Protein AF-A0A544TR48-F1 (afdb_monomer_lite)

Secondary structure (DSSP, 8-state):
-----GGGTT--HHHHHH-B-TTS-B-STTS--GGGTTTTT-S---HHHHHHHHHHHHHHHHHHHHHHHHTT-

Structure (mmCIF, N/CA/C/O backbone):
data_AF-A0A544TR48-F1
#
_entry.id   AF-A0A544TR48-F1
#
loop_
_atom_site.group_PDB
_atom_site.id
_atom_site.type_symbol
_atom_site.label_atom_id
_atom_site.label_alt_id
_atom_site.label_comp_id
_atom_site.label_asym_id
_atom_site.label_entity_id
_atom_site.label_seq_id
_atom_site.pdbx_PDB_ins_code
_atom_site.Cartn_x
_atom_site.Cartn_y
_atom_site.Cartn_z
_atom_site.occupancy
_atom_site.B_iso_or_equiv
_atom_site.auth_seq_id
_atom_site.auth_comp_id
_atom_site.auth_asym_id
_atom_site.auth_atom_id
_atom_site.pdbx_PDB_model_num
ATOM 1 N N . MET A 1 1 ? -0.233 11.404 -7.780 1.00 39.88 1 MET A N 1
ATOM 2 C CA . MET A 1 1 ? -0.911 11.434 -6.463 1.00 39.88 1 MET A CA 1
ATOM 3 C C . MET A 1 1 ? -0.030 10.707 -5.467 1.00 39.88 1 MET A C 1
ATOM 5 O O . MET A 1 1 ? 0.285 9.550 -5.712 1.00 39.88 1 MET A O 1
ATOM 9 N N . THR A 1 2 ? 0.410 11.357 -4.392 1.00 43.47 2 THR A N 1
ATOM 10 C CA . THR A 1 2 ? 1.068 10.646 -3.290 1.00 43.47 2 THR A CA 1
ATOM 11 C C . THR A 1 2 ? -0.018 10.177 -2.324 1.00 43.47 2 THR A C 1
ATOM 13 O O . THR A 1 2 ? -0.804 10.972 -1.823 1.00 43.47 2 THR A O 1
ATOM 16 N N . ALA A 1 3 ? -0.101 8.869 -2.078 1.00 57.03 3 ALA A N 1
ATOM 17 C CA . ALA A 1 3 ? -1.032 8.284 -1.106 1.00 57.03 3 ALA A CA 1
ATOM 18 C C . ALA A 1 3 ? -0.516 8.407 0.346 1.00 57.03 3 ALA A C 1
ATOM 20 O O . ALA A 1 3 ? -0.900 7.629 1.219 1.00 57.03 3 ALA A O 1
ATOM 21 N N . TYR A 1 4 ? 0.403 9.345 0.607 1.00 61.72 4 TYR A N 1
ATOM 22 C CA . TYR A 1 4 ? 0.987 9.533 1.929 1.00 61.72 4 TYR A CA 1
ATOM 23 C C . TYR A 1 4 ? -0.035 10.194 2.855 1.00 61.72 4 TYR A C 1
ATOM 25 O O . TYR A 1 4 ? -0.428 11.340 2.651 1.00 61.72 4 TYR A O 1
ATOM 33 N N . ASN A 1 5 ? -0.456 9.463 3.886 1.00 69.94 5 ASN A N 1
ATOM 34 C CA . ASN A 1 5 ? -1.380 9.945 4.902 1.00 69.94 5 ASN A CA 1
ATOM 35 C C . ASN A 1 5 ? -0.679 9.941 6.265 1.00 69.94 5 ASN A C 1
ATOM 37 O O . ASN A 1 5 ? -0.523 8.893 6.894 1.00 69.94 5 ASN A O 1
ATOM 41 N N . ALA A 1 6 ? -0.283 11.126 6.734 1.00 72.31 6 ALA A N 1
ATOM 42 C CA . ALA A 1 6 ? 0.418 11.295 8.007 1.00 72.31 6 ALA A CA 1
ATOM 43 C C . ALA A 1 6 ? -0.383 10.754 9.209 1.00 72.31 6 ALA A C 1
ATOM 45 O O . ALA A 1 6 ? 0.208 10.283 10.180 1.00 72.31 6 ALA A O 1
ATOM 46 N N . SER A 1 7 ? -1.721 10.725 9.127 1.00 72.25 7 SER A N 1
ATOM 47 C CA . SER A 1 7 ? -2.575 10.166 10.187 1.00 72.25 7 SER A CA 1
ATOM 48 C C . SER A 1 7 ? -2.458 8.643 10.349 1.00 72.25 7 SER A C 1
ATOM 50 O O . SER A 1 7 ? -2.986 8.090 11.315 1.00 72.25 7 SER A O 1
ATOM 52 N N . LEU A 1 8 ? -1.765 7.961 9.427 1.00 73.88 8 LEU A N 1
ATOM 53 C CA . LEU A 1 8 ? -1.543 6.513 9.445 1.00 73.88 8 LEU A CA 1
ATOM 54 C C . LEU A 1 8 ? -0.176 6.096 10.014 1.00 73.88 8 LEU A C 1
ATOM 56 O O . LEU A 1 8 ? 0.070 4.897 10.033 1.00 73.88 8 LEU A O 1
ATOM 60 N N . SER A 1 9 ? 0.681 7.039 10.438 1.00 77.56 9 SER A N 1
ATOM 61 C CA . SER A 1 9 ? 2.055 6.921 11.000 1.00 77.56 9 SER A CA 1
ATOM 62 C C . SER A 1 9 ? 2.580 5.506 11.372 1.00 77.56 9 SER A C 1
ATOM 64 O O . SER A 1 9 ? 2.685 4.649 10.503 1.00 77.56 9 SER A O 1
ATOM 66 N N . ASN A 1 10 ? 2.958 5.218 12.623 1.00 80.62 10 ASN A N 1
ATOM 67 C CA . ASN A 1 10 ? 3.475 3.906 13.063 1.00 80.62 10 ASN A CA 1
ATOM 68 C C . ASN A 1 10 ? 2.365 2.961 13.560 1.00 80.62 10 ASN A C 1
ATOM 70 O O . ASN A 1 10 ? 2.605 2.058 14.359 1.00 80.62 10 ASN A O 1
ATOM 74 N N . SER A 1 11 ? 1.122 3.179 13.125 1.00 85.31 11 SER A N 1
ATOM 75 C CA . SER A 1 11 ? -0.007 2.338 13.522 1.00 85.31 11 SER A CA 1
ATOM 76 C C . SER A 1 11 ? 0.143 0.908 13.001 1.00 85.31 11 SER A C 1
ATOM 78 O O . SER A 1 11 ? 0.715 0.675 11.934 1.00 85.31 11 SER A O 1
ATOM 80 N N . SER A 1 12 ? -0.422 -0.054 13.733 1.00 88.12 12 SER A N 1
ATOM 81 C CA . SER A 1 12 ? -0.426 -1.453 13.309 1.00 88.12 12 SER A CA 1
ATOM 82 C C . SER A 1 12 ? -1.145 -1.633 11.969 1.00 88.12 12 SER A C 1
ATOM 84 O O . SER A 1 12 ? -2.016 -0.844 11.591 1.00 88.12 12 SER A O 1
ATOM 86 N N . PHE A 1 13 ? -0.809 -2.711 11.259 1.00 89.31 13 PHE A N 1
ATOM 87 C CA . PHE A 1 13 ? -1.406 -3.029 9.964 1.00 89.31 13 PHE A CA 1
ATOM 88 C C . PHE A 1 13 ? -2.943 -3.030 9.993 1.00 89.31 13 PHE A C 1
ATOM 90 O O . PHE A 1 13 ? -3.578 -2.446 9.119 1.00 89.31 13 PHE A O 1
ATOM 97 N N . ASN A 1 14 ? -3.548 -3.627 11.024 1.00 88.75 14 ASN A N 1
ATOM 98 C CA . ASN A 1 14 ? -5.003 -3.694 11.152 1.00 88.75 14 ASN A CA 1
ATOM 99 C C . ASN A 1 14 ? -5.627 -2.292 11.288 1.00 88.75 14 ASN A C 1
ATOM 101 O O . ASN A 1 14 ? -6.577 -1.970 10.571 1.00 88.75 14 ASN A O 1
ATOM 105 N N . ILE A 1 15 ? -5.039 -1.436 12.134 1.00 89.25 15 ILE A N 1
ATOM 106 C CA . ILE A 1 15 ? -5.490 -0.048 12.304 1.00 89.25 15 ILE A CA 1
ATOM 107 C C . ILE A 1 15 ? -5.363 0.709 10.982 1.00 89.25 15 ILE A C 1
ATOM 109 O O . ILE A 1 15 ? -6.310 1.370 10.562 1.00 89.25 15 ILE A O 1
ATOM 113 N N . LYS A 1 16 ? -4.223 0.583 10.292 1.00 89.00 16 LYS A N 1
ATOM 114 C CA . LYS A 1 16 ? -4.012 1.230 8.991 1.00 89.00 16 LYS A CA 1
ATOM 115 C C . LYS A 1 16 ? -4.971 0.726 7.923 1.00 89.00 16 LYS A C 1
ATOM 117 O O . LYS A 1 16 ? -5.391 1.515 7.091 1.00 89.00 16 LYS A O 1
ATOM 122 N N . SER A 1 17 ? -5.319 -0.557 7.924 1.00 89.25 17 SER A N 1
ATOM 123 C CA . SER A 1 17 ? -6.237 -1.133 6.938 1.00 89.25 17 SER A CA 1
ATOM 124 C C . SER A 1 17 ? -7.654 -0.582 7.102 1.00 89.25 17 SER A C 1
ATOM 126 O O . SER A 1 17 ? -8.264 -0.136 6.130 1.00 89.25 17 SER A O 1
ATOM 128 N N . ASN A 1 18 ? -8.144 -0.542 8.344 1.00 91.31 18 ASN A N 1
ATOM 129 C CA . ASN A 1 18 ? -9.526 -0.184 8.666 1.00 91.31 18 ASN A CA 1
ATOM 130 C C . ASN A 1 18 ? -9.740 1.298 9.004 1.00 91.31 18 ASN A C 1
ATOM 132 O O . ASN A 1 18 ? -10.863 1.674 9.328 1.00 91.31 18 ASN A O 1
ATOM 136 N N . LYS A 1 19 ? -8.701 2.143 8.956 1.00 90.94 19 LYS A N 1
ATOM 137 C CA . LYS A 1 19 ? -8.825 3.559 9.320 1.00 90.94 19 LYS A CA 1
ATOM 138 C C . LYS A 1 19 ? -9.897 4.243 8.470 1.00 90.94 19 LYS A C 1
ATOM 140 O O . LYS A 1 19 ? -9.811 4.250 7.240 1.00 90.94 19 LYS A O 1
ATOM 145 N N . GLN A 1 20 ? -10.847 4.870 9.153 1.00 92.75 20 GLN A N 1
ATOM 146 C CA . GLN A 1 20 ? -11.857 5.743 8.571 1.00 92.75 20 GLN A CA 1
ATOM 147 C C . GLN A 1 20 ? -11.645 7.193 9.017 1.00 92.75 20 GLN A C 1
ATOM 149 O O . GLN A 1 20 ? -11.022 7.453 10.055 1.00 92.75 20 GLN A O 1
ATOM 154 N N . ASP A 1 21 ? -12.127 8.131 8.208 1.00 89.81 21 ASP A N 1
ATOM 155 C CA . ASP A 1 21 ? -12.260 9.533 8.592 1.00 89.81 21 ASP A CA 1
ATOM 156 C C . ASP A 1 21 ? -13.530 9.775 9.434 1.00 89.81 21 ASP A C 1
ATOM 158 O O . ASP A 1 21 ? -14.269 8.852 9.780 1.00 89.81 21 ASP A O 1
ATOM 162 N N . LYS A 1 22 ? -13.796 11.045 9.760 1.00 91.75 22 LYS A N 1
ATOM 163 C CA . LYS A 1 22 ? -14.983 11.465 10.525 1.00 91.75 22 LYS A CA 1
ATOM 164 C C . LYS A 1 22 ? -16.321 11.180 9.826 1.00 91.75 22 LYS A C 1
ATOM 166 O O . LYS A 1 22 ? -17.352 11.211 10.485 1.00 91.75 22 LYS A O 1
ATOM 171 N N . ASN A 1 23 ? -16.304 10.931 8.519 1.00 92.94 23 ASN A N 1
ATO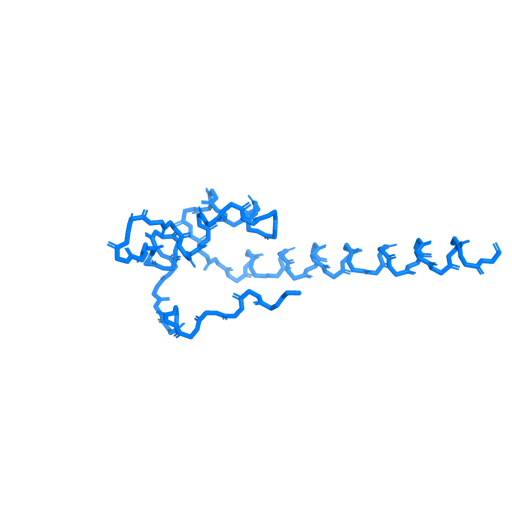M 172 C CA . ASN A 1 23 ? -17.485 10.651 7.708 1.00 92.94 23 ASN A CA 1
ATOM 173 C C . ASN A 1 23 ? -17.669 9.139 7.474 1.00 92.94 23 ASN A C 1
ATOM 175 O O . ASN A 1 23 ? -18.554 8.743 6.719 1.00 92.94 23 ASN A O 1
ATOM 179 N N . GLY A 1 24 ? -16.831 8.288 8.082 1.00 92.19 24 GLY A N 1
ATOM 180 C CA . GLY A 1 24 ? -16.860 6.836 7.885 1.00 92.19 24 GLY A CA 1
ATOM 181 C C . GLY A 1 24 ? -16.197 6.368 6.584 1.00 92.19 24 GLY A C 1
ATOM 182 O O . GLY A 1 24 ? -16.284 5.189 6.242 1.00 92.19 24 GLY A O 1
ATOM 183 N N . ILE A 1 25 ? -15.511 7.253 5.856 1.00 90.75 25 ILE A N 1
ATOM 184 C CA . ILE A 1 25 ? -14.831 6.908 4.604 1.00 90.75 25 ILE A CA 1
ATOM 185 C C . ILE A 1 25 ? -13.493 6.254 4.932 1.00 90.75 25 ILE A C 1
ATOM 187 O O . ILE A 1 25 ? -12.706 6.793 5.711 1.00 90.75 25 ILE A O 1
ATOM 191 N N . TYR A 1 26 ? -13.202 5.102 4.323 1.00 91.56 26 TYR A N 1
ATOM 192 C CA . TYR A 1 26 ? -11.906 4.445 4.485 1.00 91.56 26 TYR A CA 1
ATOM 193 C C . TYR A 1 26 ? -10.782 5.303 3.897 1.00 91.56 26 TYR A C 1
ATOM 195 O O . TYR A 1 26 ? -10.738 5.563 2.699 1.00 91.56 26 TYR A O 1
ATOM 203 N N . ILE A 1 27 ? -9.833 5.689 4.748 1.00 89.94 27 ILE A N 1
ATOM 204 C CA . ILE A 1 27 ? -8.632 6.461 4.383 1.00 89.94 27 ILE A CA 1
ATOM 205 C C . ILE A 1 27 ? -7.343 5.635 4.496 1.00 89.94 27 ILE A C 1
ATOM 207 O O . ILE A 1 27 ? -6.249 6.150 4.265 1.00 89.94 27 ILE A O 1
ATOM 211 N N . GLY A 1 28 ? -7.489 4.367 4.881 1.00 89.56 28 GLY A N 1
ATOM 212 C CA . GLY A 1 28 ? -6.455 3.346 5.000 1.00 89.56 28 GLY A CA 1
ATOM 213 C C . GLY A 1 28 ? -6.258 2.494 3.742 1.00 89.56 28 GLY A C 1
ATOM 214 O O . GLY A 1 28 ? -6.547 2.930 2.633 1.00 89.56 28 GLY A O 1
ATOM 215 N N . PHE A 1 29 ? -5.826 1.237 3.898 1.00 90.38 29 PHE A N 1
ATOM 216 C CA . PHE A 1 29 ? -5.687 0.317 2.751 1.00 90.38 29 PHE A CA 1
ATOM 217 C C . PHE A 1 29 ? -7.022 -0.040 2.083 1.00 90.38 29 PHE A C 1
ATOM 219 O O . PHE A 1 29 ? -7.046 -0.365 0.901 1.00 90.38 29 PHE A O 1
ATOM 226 N N . LYS A 1 30 ? -8.143 0.083 2.801 1.00 91.69 30 LYS A N 1
ATOM 227 C CA . LYS A 1 30 ? -9.501 -0.115 2.265 1.00 91.69 30 LYS A CA 1
ATOM 228 C C . LYS A 1 30 ? -10.065 1.086 1.494 1.00 91.69 30 LYS A C 1
ATOM 230 O O . LYS A 1 30 ? -11.254 1.119 1.208 1.00 91.69 30 LYS A O 1
ATOM 235 N N . ASN A 1 31 ? -9.239 2.071 1.149 1.00 90.31 31 ASN A N 1
ATOM 236 C CA . ASN A 1 31 ? -9.673 3.309 0.491 1.00 90.31 31 ASN A CA 1
ATOM 237 C C . ASN A 1 31 ? -10.035 3.181 -1.004 1.00 90.31 31 ASN A C 1
ATOM 239 O O . ASN A 1 31 ? -10.317 4.190 -1.642 1.00 90.31 31 ASN A O 1
ATOM 243 N N . GLY A 1 32 ? -9.990 1.978 -1.584 1.00 88.94 32 GLY A N 1
ATOM 244 C CA . GLY A 1 32 ? -10.368 1.740 -2.982 1.00 88.94 32 GLY A CA 1
ATOM 245 C C . GLY A 1 32 ? -9.325 2.155 -4.027 1.00 88.94 32 GLY A C 1
ATOM 246 O O . GLY A 1 32 ? -9.597 2.056 -5.221 1.00 88.94 32 GLY A O 1
ATOM 247 N N . LEU A 1 33 ? -8.126 2.590 -3.620 1.00 89.38 33 LEU A N 1
ATOM 248 C CA . LEU A 1 33 ? -7.031 2.804 -4.566 1.00 89.38 33 LEU A CA 1
ATOM 249 C C . LEU A 1 33 ? -6.564 1.461 -5.131 1.00 89.38 33 LEU A C 1
ATOM 251 O O . LEU A 1 33 ? -6.240 0.554 -4.366 1.00 89.38 33 LEU A O 1
ATOM 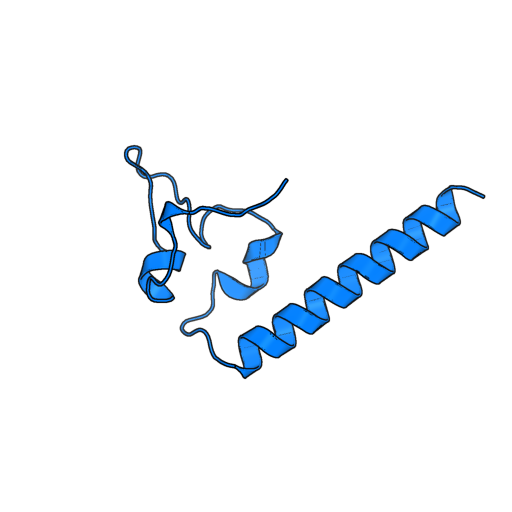255 N N . SER A 1 34 ? -6.417 1.374 -6.456 1.00 86.88 34 SER A N 1
ATOM 256 C CA . SER A 1 34 ? -5.886 0.180 -7.135 1.00 86.88 34 SER A CA 1
ATOM 257 C C . SER A 1 34 ? -4.510 -0.231 -6.611 1.00 86.88 34 SER A C 1
ATOM 259 O O . SER A 1 34 ? -4.206 -1.417 -6.526 1.00 86.88 34 SER A O 1
ATOM 261 N N . LEU A 1 35 ? -3.716 0.753 -6.174 1.00 86.88 35 LEU A N 1
ATOM 262 C CA . LEU A 1 35 ? -2.433 0.547 -5.511 1.00 86.88 35 LEU A CA 1
ATOM 263 C C . LEU A 1 35 ? -2.554 -0.371 -4.284 1.00 86.88 35 LEU A C 1
ATOM 265 O O . LEU A 1 35 ? -1.607 -1.074 -3.965 1.00 86.88 35 LEU A O 1
ATOM 269 N N . ASN A 1 36 ? -3.687 -0.379 -3.583 1.00 89.75 36 ASN A N 1
ATOM 270 C CA . ASN A 1 36 ? -3.888 -1.168 -2.368 1.00 89.75 36 ASN A CA 1
ATOM 271 C C . ASN A 1 36 ? -4.530 -2.544 -2.623 1.00 89.75 36 ASN A C 1
ATOM 273 O O . ASN A 1 36 ? -4.752 -3.289 -1.668 1.00 89.75 36 ASN A O 1
ATOM 277 N N . ASN A 1 37 ? -4.816 -2.914 -3.875 1.00 88.88 37 ASN A N 1
ATOM 278 C CA . ASN A 1 37 ? -5.574 -4.129 -4.187 1.00 88.88 37 ASN A CA 1
ATOM 279 C C . ASN A 1 37 ? -4.924 -5.419 -3.666 1.00 88.88 37 ASN A C 1
ATOM 281 O O . ASN A 1 37 ? -5.647 -6.311 -3.222 1.00 88.88 37 ASN A O 1
ATOM 285 N N . GLU A 1 38 ? -3.591 -5.544 -3.672 1.00 88.62 38 GLU A N 1
ATOM 286 C CA . GLU A 1 38 ? -2.966 -6.785 -3.195 1.00 88.62 38 GLU A CA 1
ATOM 287 C C . GLU A 1 38 ? -2.769 -6.833 -1.670 1.00 88.62 38 GLU A C 1
ATOM 289 O O . GLU A 1 38 ? -2.641 -7.920 -1.102 1.00 88.62 38 GLU A O 1
ATOM 294 N N . ILE A 1 39 ? -2.814 -5.680 -0.993 1.00 90.62 39 ILE A N 1
ATOM 295 C CA . ILE A 1 39 ? -2.656 -5.568 0.465 1.00 90.62 39 ILE A CA 1
ATOM 296 C C . ILE A 1 39 ? -3.997 -5.529 1.215 1.00 90.62 39 ILE A C 1
ATOM 298 O O . ILE A 1 39 ? -4.076 -5.998 2.350 1.00 90.62 39 I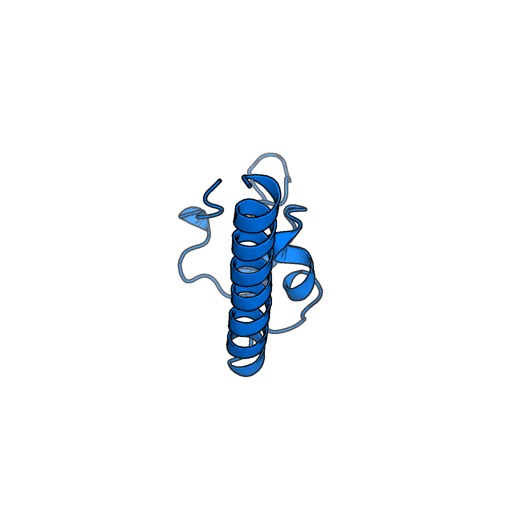LE A O 1
ATOM 302 N N . VAL A 1 40 ? -5.074 -5.031 0.594 1.00 89.69 40 VAL A N 1
ATOM 303 C CA . VAL A 1 40 ? -6.376 -4.801 1.254 1.00 89.69 40 VAL A CA 1
ATOM 304 C C . VAL A 1 40 ? -7.006 -6.075 1.833 1.00 89.69 40 VAL A C 1
ATOM 306 O O . VAL A 1 40 ? -7.674 -6.018 2.865 1.00 89.69 40 VAL A O 1
ATOM 309 N N . ASN A 1 41 ? -6.740 -7.229 1.211 1.00 85.88 41 ASN A N 1
ATOM 310 C CA . ASN A 1 41 ? -7.282 -8.534 1.605 1.00 85.88 41 ASN A CA 1
ATOM 311 C C . ASN A 1 41 ? -6.319 -9.370 2.466 1.00 85.88 41 ASN A C 1
ATOM 313 O O . ASN A 1 41 ? -6.646 -10.495 2.852 1.00 85.88 41 ASN A O 1
ATOM 317 N N . LYS A 1 42 ? -5.120 -8.860 2.767 1.00 90.19 42 LYS A N 1
ATOM 318 C CA . LYS A 1 42 ? -4.149 -9.580 3.598 1.00 90.19 42 LYS A CA 1
ATOM 319 C C . LYS A 1 42 ? -4.564 -9.508 5.066 1.00 90.19 42 LYS A C 1
ATOM 321 O O . LYS A 1 42 ? -5.045 -8.486 5.545 1.00 90.19 42 LYS A O 1
ATOM 326 N N . LYS A 1 43 ? -4.358 -10.607 5.7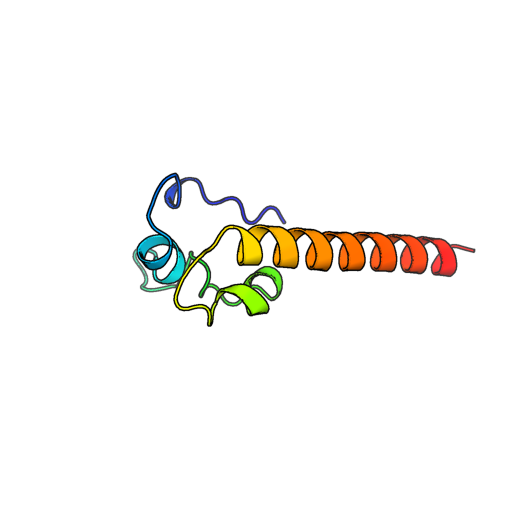96 1.00 88.81 43 LYS A N 1
ATOM 327 C CA . LYS A 1 43 ? -4.609 -10.673 7.248 1.00 88.81 43 LYS A CA 1
ATOM 328 C C . LYS A 1 43 ? -3.458 -10.084 8.068 1.00 88.81 43 LYS A C 1
ATOM 330 O O . LYS A 1 43 ? -3.674 -9.602 9.176 1.00 88.81 43 LYS A O 1
ATOM 335 N N . SER A 1 44 ? -2.250 -10.119 7.519 1.00 89.38 44 SER A N 1
ATOM 336 C CA . SER A 1 44 ? -1.011 -9.679 8.154 1.00 89.38 44 SER A CA 1
ATOM 337 C C . SER A 1 44 ? -0.119 -8.969 7.144 1.00 89.38 44 SER A C 1
ATOM 339 O O . SER A 1 44 ? -0.291 -9.139 5.939 1.00 89.38 44 SER A O 1
ATOM 341 N N . TRP A 1 45 ? 0.844 -8.206 7.656 1.00 90.88 45 TRP A N 1
ATOM 342 C CA . TRP A 1 45 ? 1.853 -7.520 6.858 1.00 90.88 45 TRP A CA 1
ATOM 343 C C . TRP A 1 45 ? 3.232 -8.019 7.254 1.00 90.88 45 TRP A C 1
ATOM 345 O O . TRP A 1 45 ? 3.797 -7.579 8.255 1.00 90.88 45 TRP A O 1
ATOM 355 N N . THR A 1 46 ? 3.707 -9.023 6.525 1.00 93.12 46 THR A N 1
ATOM 356 C CA . THR A 1 46 ? 4.997 -9.671 6.779 1.00 93.12 46 THR A CA 1
ATOM 357 C C . THR A 1 46 ? 6.098 -9.047 5.926 1.00 93.12 46 THR A C 1
ATOM 359 O O . THR A 1 46 ? 5.814 -8.335 4.964 1.00 93.12 46 THR A O 1
ATOM 362 N N . ILE A 1 47 ? 7.356 -9.347 6.260 1.00 94.50 47 ILE A N 1
ATOM 363 C CA . ILE A 1 47 ? 8.526 -8.961 5.454 1.00 94.50 47 ILE A CA 1
ATOM 364 C C . ILE A 1 47 ? 8.365 -9.461 4.013 1.00 94.50 47 ILE A C 1
ATOM 366 O O . ILE A 1 47 ? 8.413 -8.670 3.084 1.00 94.50 47 ILE A O 1
ATOM 370 N N . GLU A 1 48 ? 7.998 -10.731 3.839 1.00 94.56 48 GLU A N 1
ATOM 371 C CA . GLU A 1 48 ? 7.709 -11.313 2.524 1.00 94.56 48 GLU A CA 1
ATOM 372 C C . GLU A 1 48 ? 6.632 -10.530 1.749 1.00 94.56 48 GLU A C 1
ATOM 374 O O . GLU A 1 48 ? 6.718 -10.362 0.536 1.00 94.56 48 GLU A O 1
ATOM 379 N N . ASN A 1 49 ? 5.598 -10.013 2.426 1.00 93.06 49 ASN A N 1
ATOM 380 C CA . ASN A 1 49 ? 4.586 -9.197 1.751 1.00 93.06 49 ASN A CA 1
ATOM 381 C C . ASN A 1 49 ? 5.142 -7.846 1.290 1.00 93.06 49 ASN A C 1
ATOM 383 O O . ASN A 1 49 ? 4.728 -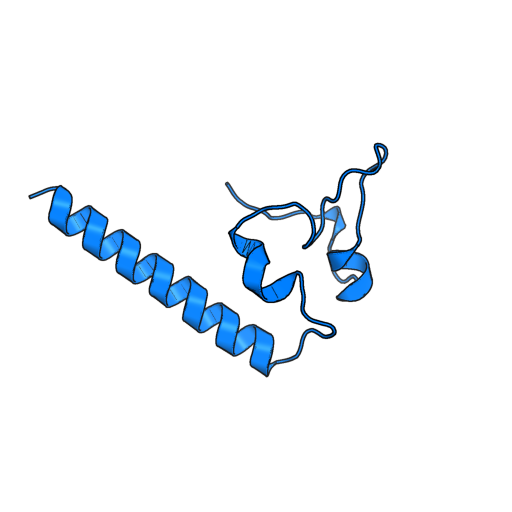7.360 0.238 1.00 93.06 49 ASN A O 1
ATOM 387 N N . ILE A 1 50 ? 6.056 -7.254 2.062 1.00 92.31 50 ILE A N 1
ATOM 388 C CA . ILE A 1 50 ? 6.744 -6.012 1.700 1.00 92.31 50 ILE A CA 1
ATOM 389 C C . ILE A 1 50 ? 7.630 -6.246 0.479 1.00 92.31 50 ILE A C 1
ATOM 391 O O . ILE A 1 50 ? 7.553 -5.463 -0.470 1.00 92.31 50 ILE A O 1
ATOM 395 N N . ASP A 1 51 ? 8.410 -7.324 0.479 1.00 95.75 51 ASP A N 1
ATOM 396 C CA . ASP A 1 51 ? 9.327 -7.655 -0.613 1.00 95.75 51 ASP A CA 1
ATOM 397 C C . ASP A 1 51 ? 8.552 -7.916 -1.911 1.00 95.75 51 ASP A C 1
ATOM 399 O O . ASP A 1 51 ? 8.758 -7.217 -2.906 1.00 95.75 51 ASP A O 1
ATOM 403 N N . ASN A 1 52 ? 7.550 -8.803 -1.864 1.00 94.56 52 ASN A N 1
ATOM 404 C CA . ASN A 1 52 ? 6.712 -9.130 -3.023 1.00 94.56 52 ASN A CA 1
ATOM 405 C C . ASN A 1 52 ? 5.984 -7.899 -3.584 1.00 94.56 52 ASN A C 1
ATOM 407 O O . ASN A 1 52 ? 5.876 -7.721 -4.798 1.00 94.56 52 ASN A O 1
ATOM 411 N N . ARG A 1 53 ? 5.475 -7.022 -2.708 1.00 93.62 53 ARG A N 1
ATOM 412 C CA . ARG A 1 53 ? 4.821 -5.775 -3.131 1.00 93.62 53 ARG A CA 1
ATOM 413 C C . ARG A 1 53 ? 5.815 -4.812 -3.772 1.00 93.62 53 ARG A C 1
ATOM 415 O O . ARG A 1 53 ? 5.475 -4.152 -4.751 1.00 93.62 53 ARG A O 1
ATOM 422 N N . THR A 1 54 ? 7.017 -4.703 -3.217 1.00 94.50 54 THR A N 1
ATOM 423 C CA . THR A 1 54 ? 8.060 -3.817 -3.747 1.00 94.50 54 THR A CA 1
ATOM 424 C C . THR A 1 54 ? 8.462 -4.241 -5.152 1.00 94.50 54 THR A C 1
ATOM 426 O O . THR A 1 54 ? 8.525 -3.394 -6.045 1.00 94.50 54 THR A O 1
ATOM 429 N N . GLU A 1 55 ? 8.655 -5.541 -5.370 1.00 96.00 55 GLU A N 1
ATOM 430 C CA . GLU A 1 55 ? 8.948 -6.100 -6.689 1.00 96.00 55 GLU A CA 1
ATOM 431 C C . GLU A 1 55 ? 7.807 -5.819 -7.675 1.00 96.00 55 GLU A C 1
ATOM 433 O O . GLU A 1 55 ? 8.032 -5.180 -8.703 1.00 96.00 55 GLU A O 1
ATOM 438 N N . LEU A 1 56 ? 6.566 -6.165 -7.311 1.00 93.19 56 LEU A N 1
ATOM 439 C CA . LEU A 1 56 ? 5.381 -5.955 -8.149 1.00 93.19 56 LEU A CA 1
ATOM 440 C C . LEU A 1 56 ? 5.237 -4.496 -8.612 1.00 93.19 56 LEU A C 1
ATOM 442 O O . LEU A 1 56 ? 5.060 -4.220 -9.800 1.00 93.19 56 LEU A O 1
ATOM 446 N N . LEU A 1 57 ? 5.310 -3.551 -7.670 1.00 92.25 57 LEU A N 1
ATOM 447 C CA . LEU A 1 57 ? 5.148 -2.128 -7.972 1.00 92.25 57 LEU A CA 1
ATOM 448 C C . LEU A 1 57 ? 6.300 -1.588 -8.823 1.00 92.25 57 LEU A C 1
ATOM 450 O O . LEU A 1 57 ? 6.068 -0.761 -9.707 1.00 92.25 57 LEU A O 1
ATOM 454 N N . SER A 1 58 ? 7.520 -2.072 -8.588 1.00 95.25 58 SER A N 1
ATOM 455 C CA . SER A 1 58 ? 8.689 -1.702 -9.389 1.00 95.25 58 SER A CA 1
ATOM 456 C C . SER A 1 58 ? 8.547 -2.197 -10.827 1.00 95.25 58 SER A C 1
ATOM 458 O O . SER A 1 58 ? 8.748 -1.421 -11.761 1.00 95.25 58 SER A O 1
ATOM 460 N N . SER A 1 59 ? 8.114 -3.445 -11.024 1.00 94.88 59 SER A N 1
ATOM 461 C CA . SER A 1 59 ? 7.862 -4.007 -12.354 1.00 94.88 59 SER A CA 1
ATOM 462 C C . SER A 1 59 ? 6.778 -3.240 -13.111 1.00 94.88 59 SER A C 1
ATOM 464 O O . SER A 1 59 ? 6.951 -2.940 -14.293 1.00 94.88 59 SER A O 1
ATOM 466 N N . TYR A 1 60 ? 5.685 -2.860 -12.440 1.00 92.44 60 TYR A N 1
ATOM 467 C CA . TYR A 1 60 ? 4.643 -2.026 -13.049 1.00 92.44 60 TYR A CA 1
ATOM 468 C C . TYR A 1 60 ? 5.172 -0.662 -13.485 1.00 92.44 60 TYR A C 1
ATOM 470 O O . TYR A 1 60 ? 4.861 -0.209 -14.589 1.00 92.44 60 TYR A O 1
ATOM 478 N N . LEU A 1 61 ? 5.992 -0.019 -12.652 1.00 91.81 61 LEU A N 1
ATOM 479 C CA . LEU A 1 61 ? 6.589 1.266 -12.992 1.00 91.81 61 LEU A CA 1
ATOM 480 C C . LEU A 1 61 ? 7.503 1.144 -14.216 1.00 91.81 61 LEU A C 1
ATOM 482 O O . LEU A 1 61 ? 7.321 1.896 -15.173 1.00 91.81 61 LEU A O 1
ATOM 486 N N . ILE A 1 62 ? 8.432 0.183 -14.210 1.00 95.00 62 ILE A N 1
ATOM 487 C CA . ILE A 1 62 ? 9.369 -0.051 -15.321 1.00 95.00 62 ILE A CA 1
ATOM 488 C C . ILE A 1 62 ? 8.595 -0.309 -16.615 1.00 95.00 62 ILE A C 1
ATOM 490 O O . ILE A 1 62 ? 8.812 0.388 -17.605 1.00 95.00 62 ILE A O 1
ATOM 494 N N . SER A 1 63 ? 7.621 -1.221 -16.581 1.00 94.19 63 SER A N 1
ATOM 495 C CA . SER A 1 63 ? 6.789 -1.530 -17.745 1.00 94.19 63 SER A CA 1
ATOM 496 C C . SER A 1 63 ? 6.052 -0.292 -18.268 1.00 94.19 63 SER A C 1
ATOM 498 O O . SER A 1 63 ? 6.073 -0.020 -19.469 1.00 94.19 63 SER A O 1
ATOM 500 N N . SER A 1 64 ? 5.462 0.515 -17.378 1.00 91.56 64 SER A N 1
ATOM 501 C CA . SER A 1 64 ? 4.756 1.741 -17.777 1.00 91.56 64 SER A CA 1
ATOM 502 C C . SER A 1 64 ? 5.678 2.780 -18.427 1.00 91.56 64 SER A C 1
ATOM 504 O O . SER A 1 64 ? 5.282 3.442 -19.389 1.00 91.56 64 SER A O 1
ATOM 506 N N . LEU A 1 65 ? 6.917 2.902 -17.939 1.00 92.69 65 LEU A N 1
ATOM 507 C CA . LEU A 1 65 ? 7.917 3.820 -18.481 1.00 92.69 65 LEU A CA 1
ATOM 508 C C . LEU A 1 65 ? 8.406 3.356 -19.855 1.00 92.69 65 LEU A C 1
ATOM 510 O O . LEU A 1 65 ? 8.493 4.164 -20.779 1.00 92.69 65 LEU A O 1
ATOM 514 N N . GLU A 1 66 ? 8.669 2.059 -20.016 1.00 93.94 66 GLU A N 1
ATOM 515 C CA . GLU A 1 66 ? 9.049 1.469 -21.301 1.00 93.94 66 GLU A CA 1
ATOM 516 C C . GLU A 1 66 ? 7.948 1.636 -22.355 1.00 93.94 66 GLU A C 1
ATOM 518 O O . GLU A 1 66 ? 8.229 2.059 -23.478 1.00 93.94 66 GLU A O 1
ATOM 523 N N . LEU A 1 67 ? 6.688 1.371 -21.993 1.00 86.75 67 LEU A N 1
ATOM 524 C CA . LEU A 1 67 ? 5.516 1.607 -22.847 1.00 86.75 67 LEU A CA 1
ATOM 525 C C . LEU A 1 67 ? 5.395 3.079 -23.251 1.00 86.75 67 LEU A C 1
ATOM 527 O O . LEU A 1 67 ? 5.237 3.387 -24.432 1.00 86.75 67 LEU A O 1
ATOM 531 N N . SER A 1 68 ? 5.522 3.991 -22.286 1.00 87.38 68 SER A N 1
ATOM 532 C CA . SER A 1 68 ? 5.497 5.432 -22.543 1.00 87.38 68 SER A CA 1
ATOM 533 C C . SER A 1 68 ? 6.612 5.862 -23.501 1.00 87.38 68 SER A C 1
ATOM 535 O O . SER A 1 68 ? 6.382 6.710 -24.359 1.00 87.38 68 SER A O 1
ATOM 537 N N . ASN A 1 69 ? 7.811 5.289 -23.381 1.00 85.88 69 ASN A N 1
ATOM 538 C CA . ASN A 1 69 ? 8.921 5.588 -24.286 1.00 85.88 69 ASN A CA 1
ATOM 539 C C . ASN A 1 69 ? 8.674 5.052 -25.701 1.00 85.88 69 ASN A C 1
ATOM 541 O O . ASN A 1 69 ? 9.002 5.740 -26.660 1.00 85.88 69 ASN A O 1
ATOM 545 N N . ARG A 1 70 ? 8.051 3.875 -25.846 1.00 83.62 70 ARG A N 1
ATOM 546 C CA . ARG A 1 70 ? 7.714 3.286 -27.156 1.00 83.62 70 ARG A CA 1
ATOM 547 C C . ARG A 1 70 ? 6.636 4.060 -27.916 1.00 83.62 70 ARG A C 1
ATOM 549 O O . ARG A 1 70 ? 6.684 4.093 -29.134 1.00 83.62 70 ARG A O 1
ATOM 556 N N . LEU A 1 71 ? 5.681 4.669 -27.213 1.00 80.75 71 LEU A N 1
ATOM 557 C CA . LEU A 1 71 ? 4.575 5.430 -27.816 1.00 80.75 71 LEU A CA 1
ATOM 558 C C . LEU A 1 71 ? 4.941 6.881 -28.179 1.00 80.75 71 LEU A C 1
ATOM 560 O O . LEU A 1 71 ? 4.111 7.599 -28.731 1.00 80.75 71 LEU A O 1
ATOM 564 N N . ARG A 1 72 ? 6.152 7.336 -27.833 1.00 73.56 72 ARG A N 1
ATOM 565 C CA . ARG A 1 72 ? 6.660 8.685 -28.143 1.00 73.56 72 ARG A CA 1
ATOM 566 C C . ARG A 1 72 ? 7.552 8.738 -29.391 1.00 73.56 72 ARG A C 1
ATOM 568 O O . ARG A 1 72 ? 8.058 9.817 -29.690 1.00 73.56 72 ARG A O 1
ATOM 575 N N . ILE A 1 73 ? 7.768 7.605 -30.061 1.00 51.53 73 ILE A N 1
ATOM 576 C CA . ILE A 1 73 ? 8.61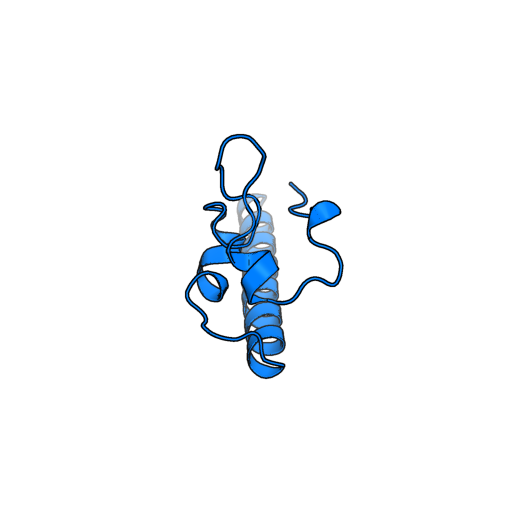0 7.464 -31.260 1.00 51.53 73 ILE A CA 1
ATOM 577 C C . ILE A 1 73 ? 7.731 7.314 -32.497 1.00 51.53 73 ILE A C 1
ATOM 579 O O . ILE A 1 73 ? 6.701 6.611 -32.385 1.00 51.53 73 ILE A O 1
#

Foldseek 3Di:
DDLDDVVLPPDALVCQLCDDDPVSARSHLVNPPPLSVVPNPDPHDDPVNVVVSVVVVVVVVVVVVVVVVVVVD

Sequence (73 aa):
MTAYNASLSNSSFNIKSNKQDKNGIYIGFKNGLSLNNEIVNKKSWTIENIDNRTELLSSYLISSLELSNRLRI

pLDDT: mean 86.4, std 11.41, range [39.88, 96.0]

Organism: NCBI:txid2325572

Radius of gyration: 15.04 Å; chains: 1; bounding box: 27×23×45 Å

InterPro domains:
  IPR011089 GmrSD restriction endonucleases, C-terminal domain [PF07510] (3-57)